Protein AF-A0A2N4YNR4-F1 (afdb_monomer)

Structure (mmCIF, N/CA/C/O backbone):
data_AF-A0A2N4YNR4-F1
#
_entry.id   AF-A0A2N4YNR4-F1
#
loop_
_atom_site.group_PDB
_atom_site.id
_atom_site.type_symbol
_atom_site.label_atom_id
_atom_site.label_alt_id
_atom_site.label_comp_id
_atom_site.label_asym_id
_atom_site.label_entity_id
_atom_site.label_seq_id
_atom_site.pdbx_PDB_ins_code
_atom_site.Cartn_x
_atom_site.Cartn_y
_atom_site.Cartn_z
_atom_site.occupancy
_atom_site.B_iso_or_equiv
_atom_site.auth_seq_id
_atom_site.auth_comp_id
_atom_site.auth_asym_id
_atom_site.auth_atom_id
_atom_site.pdbx_PDB_model_num
ATOM 1 N N . GLY A 1 1 ? 5.312 2.353 6.420 1.00 86.69 1 GLY A N 1
ATOM 2 C CA . GLY A 1 1 ? 6.059 1.294 5.708 1.00 86.69 1 GLY A CA 1
ATOM 3 C C . GLY A 1 1 ? 7.480 1.732 5.420 1.00 86.69 1 GLY A C 1
ATOM 4 O O . GLY A 1 1 ? 7.710 2.922 5.225 1.00 86.69 1 GLY A O 1
ATOM 5 N N . MET A 1 2 ? 8.417 0.783 5.376 1.00 91.88 2 MET A N 1
ATOM 6 C CA . MET A 1 2 ? 9.866 1.011 5.235 1.00 91.88 2 MET A CA 1
ATOM 7 C C . MET A 1 2 ? 10.245 1.844 3.998 1.00 91.88 2 MET A C 1
ATOM 9 O O . MET A 1 2 ? 11.116 2.700 4.090 1.00 91.88 2 MET A O 1
ATOM 13 N N . HIS A 1 3 ? 9.547 1.643 2.876 1.00 92.69 3 HIS A N 1
ATOM 14 C CA . HIS A 1 3 ? 9.699 2.428 1.639 1.00 92.69 3 HIS A CA 1
ATOM 15 C C . HIS A 1 3 ? 8.448 3.256 1.296 1.00 92.69 3 HIS A C 1
ATOM 17 O O . HIS A 1 3 ? 8.275 3.684 0.158 1.00 92.69 3 HIS A O 1
ATOM 23 N N . GLY A 1 4 ? 7.551 3.459 2.265 1.00 90.50 4 GLY A N 1
ATOM 24 C CA . GLY A 1 4 ? 6.362 4.289 2.074 1.00 90.50 4 GLY A CA 1
ATOM 25 C C . GLY A 1 4 ? 6.702 5.778 2.022 1.00 90.50 4 GLY A C 1
ATOM 26 O O . GLY A 1 4 ? 7.797 6.190 2.411 1.00 90.50 4 GLY A O 1
ATOM 27 N N . ALA A 1 5 ? 5.740 6.593 1.591 1.00 93.06 5 ALA A N 1
ATOM 28 C CA . ALA A 1 5 ? 5.884 8.042 1.617 1.00 93.06 5 ALA A CA 1
ATOM 29 C C . ALA A 1 5 ? 6.208 8.529 3.040 1.00 93.06 5 ALA A C 1
ATOM 31 O O . ALA A 1 5 ? 5.554 8.155 4.021 1.00 93.06 5 ALA A O 1
ATOM 32 N N . ARG A 1 6 ? 7.236 9.377 3.153 1.00 94.12 6 ARG A N 1
ATOM 33 C CA . ARG A 1 6 ? 7.724 9.880 4.444 1.00 94.12 6 ARG A CA 1
ATOM 34 C C . ARG A 1 6 ? 6.641 10.646 5.203 1.00 94.12 6 ARG A C 1
ATOM 36 O O . ARG A 1 6 ? 6.480 10.418 6.398 1.00 94.12 6 ARG A O 1
ATOM 43 N N . SER A 1 7 ? 5.884 11.494 4.508 1.00 96.12 7 SER A N 1
ATOM 44 C CA . SER A 1 7 ? 4.739 12.217 5.072 1.00 96.12 7 SER A CA 1
ATOM 45 C C . SER A 1 7 ? 3.703 11.266 5.668 1.00 96.12 7 SER A C 1
ATOM 47 O O . SER A 1 7 ? 3.298 11.458 6.808 1.00 96.12 7 SER A O 1
ATOM 49 N N . THR A 1 8 ? 3.336 10.189 4.968 1.00 95.38 8 THR A N 1
ATOM 50 C CA . THR A 1 8 ? 2.384 9.188 5.479 1.00 95.38 8 THR A CA 1
ATOM 51 C C . THR A 1 8 ? 2.879 8.506 6.753 1.00 95.38 8 THR A C 1
ATOM 53 O O . THR A 1 8 ? 2.082 8.261 7.653 1.00 95.38 8 THR A O 1
ATOM 56 N N . ASN A 1 9 ? 4.181 8.228 6.873 1.00 95.12 9 ASN A N 1
ATOM 57 C CA . ASN A 1 9 ? 4.732 7.663 8.108 1.00 95.12 9 ASN A CA 1
ATOM 58 C C . ASN A 1 9 ? 4.598 8.632 9.301 1.00 95.12 9 ASN A C 1
ATOM 60 O O . ASN A 1 9 ? 4.323 8.165 10.401 1.00 95.12 9 ASN A O 1
ATOM 64 N N . PHE A 1 10 ? 4.746 9.947 9.099 1.00 95.94 10 PHE A N 1
ATOM 65 C CA . PHE A 1 10 ? 4.478 10.943 10.148 1.00 95.94 10 PHE A CA 1
ATOM 66 C C . PHE A 1 10 ? 2.987 11.074 10.449 1.00 95.94 10 PHE A C 1
ATOM 68 O O . PHE A 1 10 ? 2.599 11.030 11.608 1.00 95.94 10 PHE A O 1
ATOM 75 N N . ILE A 1 11 ? 2.144 11.136 9.417 1.00 97.00 11 ILE A N 1
ATOM 76 C CA . ILE A 1 11 ? 0.686 11.199 9.574 1.00 97.00 11 ILE A CA 1
ATOM 77 C C . ILE A 1 11 ? 0.181 10.024 10.420 1.00 97.00 11 ILE A C 1
ATOM 79 O O . ILE A 1 11 ? -0.616 10.219 11.328 1.00 97.00 11 ILE A O 1
ATOM 83 N N . LEU A 1 12 ? 0.666 8.805 10.168 1.00 96.62 12 LEU A N 1
ATOM 84 C CA . LEU A 1 12 ? 0.284 7.632 10.959 1.00 96.62 12 LEU A CA 1
ATOM 85 C C . LEU A 1 12 ? 0.668 7.760 12.441 1.00 96.62 12 LEU A C 1
ATOM 87 O O . LEU A 1 12 ? -0.080 7.294 13.293 1.00 96.62 12 LEU A O 1
ATOM 91 N N . GLN A 1 13 ? 1.802 8.391 12.757 1.00 94.75 13 GLN A N 1
ATOM 92 C CA . GLN A 1 13 ? 2.237 8.597 14.144 1.00 94.75 13 GLN A CA 1
ATOM 93 C C . GLN A 1 13 ? 1.350 9.590 14.906 1.00 94.75 13 GLN A C 1
ATOM 95 O O . GLN A 1 13 ? 1.185 9.440 16.115 1.00 94.75 13 GLN A O 1
ATOM 100 N N . GLU A 1 14 ? 0.754 10.551 14.199 1.00 96.56 14 GLU A N 1
ATOM 101 C CA . GLU A 1 14 ? -0.172 11.543 14.761 1.00 96.56 14 GLU A CA 1
ATOM 102 C C . GLU A 1 14 ? -1.622 11.040 14.854 1.00 96.56 14 GLU A C 1
ATOM 104 O O . GLU A 1 14 ? -2.470 11.696 15.457 1.00 96.56 14 GLU A O 1
ATOM 109 N N . ALA A 1 15 ? -1.939 9.888 14.254 1.00 97.38 15 ALA A N 1
ATOM 110 C CA . ALA A 1 15 ? -3.294 9.352 14.274 1.00 97.38 15 ALA A CA 1
ATOM 111 C C . ALA A 1 15 ? -3.711 8.918 15.691 1.00 97.38 15 ALA A C 1
ATOM 113 O O . ALA A 1 15 ? -2.975 8.227 16.397 1.00 97.38 15 ALA A O 1
ATOM 114 N N . ASP A 1 16 ? -4.939 9.258 16.080 1.00 97.69 16 ASP A N 1
ATOM 115 C CA . ASP A 1 16 ? -5.574 8.821 17.329 1.00 97.69 16 ASP A CA 1
ATOM 116 C C . ASP A 1 16 ? -6.401 7.532 17.157 1.00 97.69 16 ASP A C 1
ATOM 118 O O . ASP A 1 16 ? -6.722 6.849 18.134 1.00 97.69 16 ASP A O 1
ATOM 122 N N . LEU A 1 17 ? -6.717 7.169 15.911 1.00 98.06 17 LEU A N 1
ATOM 123 C CA . LEU A 1 17 ? -7.431 5.959 15.529 1.00 98.06 17 LEU A CA 1
ATOM 124 C C . LEU A 1 17 ? -6.844 5.357 14.247 1.00 98.06 17 LEU A C 1
ATOM 126 O O . LEU A 1 17 ? -6.795 5.998 13.199 1.00 98.06 17 LEU A O 1
ATOM 130 N N . LEU A 1 18 ? -6.491 4.075 14.309 1.00 98.12 18 LEU A N 1
ATOM 131 C CA . LEU A 1 18 ? -6.186 3.243 13.152 1.00 98.12 18 LEU A CA 1
ATOM 132 C C . LEU A 1 18 ? -7.367 2.331 12.834 1.00 98.12 18 LEU A C 1
ATOM 134 O O . LEU A 1 18 ? -7.815 1.558 13.684 1.00 98.12 18 LEU A O 1
ATOM 138 N N . ILE A 1 19 ? -7.822 2.383 11.584 1.00 98.25 19 ILE A N 1
ATOM 139 C CA . ILE A 1 19 ? -8.810 1.458 11.027 1.00 98.25 19 ILE A CA 1
ATOM 140 C C . ILE A 1 19 ? -8.065 0.511 10.086 1.00 98.25 19 ILE A C 1
ATOM 142 O O . ILE A 1 19 ? -7.687 0.890 8.979 1.00 98.25 19 ILE A O 1
ATOM 146 N N . VAL A 1 20 ? -7.809 -0.708 10.552 1.00 98.38 20 VAL A N 1
ATOM 147 C CA . VAL A 1 20 ? -7.003 -1.713 9.853 1.00 98.38 20 VAL A CA 1
ATOM 148 C C . VAL A 1 20 ? -7.925 -2.769 9.263 1.00 98.38 20 VAL A C 1
ATOM 150 O O . VAL A 1 20 ? -8.584 -3.504 9.995 1.00 98.38 20 VAL A O 1
ATOM 153 N N . LEU A 1 21 ? -7.981 -2.825 7.933 1.00 98.56 21 LEU A N 1
ATOM 154 C CA . LEU A 1 21 ? -8.909 -3.660 7.172 1.00 98.56 21 LEU A CA 1
ATOM 155 C C . LEU A 1 21 ? -8.121 -4.650 6.307 1.00 98.56 21 LEU A C 1
ATOM 157 O O . LEU A 1 21 ? -7.455 -4.230 5.362 1.00 98.56 21 LEU A O 1
ATOM 161 N N . GLY A 1 22 ? -8.176 -5.946 6.628 1.00 97.69 22 GLY A N 1
ATOM 162 C CA . GLY A 1 22 ? -7.559 -7.012 5.822 1.00 97.69 22 GLY A CA 1
ATOM 163 C C . GLY A 1 22 ? -6.038 -6.899 5.675 1.00 97.69 22 GLY A C 1
ATOM 164 O O . GLY A 1 22 ? -5.469 -7.372 4.691 1.00 97.69 22 GLY A O 1
ATOM 165 N N . ALA A 1 23 ? -5.381 -6.230 6.622 1.00 97.62 23 ALA A N 1
ATOM 166 C CA . ALA A 1 23 ? -3.939 -6.072 6.647 1.00 97.62 23 ALA A CA 1
ATOM 167 C C . ALA A 1 23 ? -3.351 -6.792 7.859 1.00 97.62 23 ALA A C 1
ATOM 169 O O . ALA A 1 23 ? -3.842 -6.676 8.982 1.00 97.62 23 ALA A O 1
ATOM 170 N N . ARG A 1 24 ? -2.225 -7.461 7.619 1.00 94.12 24 ARG A N 1
ATOM 171 C CA . ARG A 1 24 ? -1.354 -7.998 8.661 1.00 94.12 24 ARG A CA 1
ATOM 172 C C . ARG A 1 24 ? -0.259 -6.982 8.964 1.00 94.12 24 ARG A C 1
ATOM 174 O O . ARG A 1 24 ? 0.334 -6.423 8.041 1.00 94.12 24 ARG A O 1
ATOM 181 N N . PHE A 1 25 ? -0.002 -6.728 10.244 1.00 96.12 25 PHE A N 1
ATOM 182 C CA . PHE A 1 25 ? 0.991 -5.765 10.737 1.00 96.12 25 PHE A CA 1
ATOM 183 C C . PHE A 1 25 ? 2.438 -6.262 10.530 1.00 96.12 25 PHE A C 1
ATOM 185 O O . PHE A 1 25 ? 3.199 -6.429 11.477 1.00 96.12 25 PHE A O 1
ATOM 192 N N . ASP A 1 26 ? 2.793 -6.542 9.279 1.00 95.62 26 ASP A N 1
ATOM 193 C CA . ASP A 1 26 ? 4.112 -6.994 8.841 1.00 95.62 26 ASP A CA 1
ATOM 194 C C . ASP A 1 26 ? 5.205 -5.986 9.240 1.00 95.62 26 ASP A C 1
ATOM 196 O O . ASP A 1 26 ? 4.987 -4.768 9.222 1.00 95.62 26 ASP A O 1
ATOM 200 N N . ASP A 1 27 ? 6.389 -6.480 9.591 1.00 92.12 27 ASP A N 1
ATOM 201 C CA . ASP A 1 27 ? 7.508 -5.670 10.079 1.00 92.12 27 ASP A CA 1
ATOM 202 C C . ASP A 1 27 ? 7.972 -4.630 9.048 1.00 92.12 27 ASP A C 1
ATOM 204 O O . ASP A 1 27 ? 8.356 -3.515 9.414 1.00 92.12 27 ASP A O 1
ATOM 208 N N . ARG A 1 28 ? 7.839 -4.914 7.747 1.00 92.31 28 ARG A N 1
ATOM 209 C CA . ARG A 1 28 ? 8.119 -3.934 6.683 1.00 92.31 28 ARG A CA 1
ATOM 210 C C . ARG A 1 28 ? 7.081 -2.817 6.627 1.00 92.31 28 ARG A C 1
ATOM 212 O O . ARG A 1 28 ? 7.388 -1.717 6.153 1.00 92.31 28 ARG A O 1
ATOM 219 N N . ALA A 1 29 ? 5.861 -3.063 7.094 1.00 92.44 29 ALA A N 1
ATOM 220 C CA . ALA A 1 29 ? 4.815 -2.051 7.164 1.00 92.44 29 ALA A CA 1
ATOM 221 C C . ALA A 1 29 ? 4.980 -1.160 8.403 1.00 92.44 29 ALA A C 1
ATOM 223 O O . ALA A 1 29 ? 4.933 0.069 8.265 1.00 92.44 29 ALA A O 1
ATOM 224 N N . ILE A 1 30 ? 5.211 -1.764 9.574 1.00 93.75 30 ILE A N 1
ATOM 225 C CA . ILE A 1 30 ? 5.140 -1.066 10.869 1.00 93.75 30 ILE A CA 1
ATOM 226 C C . ILE A 1 30 ? 6.497 -0.686 11.474 1.00 93.75 30 ILE A C 1
ATOM 228 O O . ILE A 1 30 ? 6.556 0.189 12.337 1.00 93.75 30 ILE A O 1
ATOM 232 N N . GLY A 1 31 ? 7.593 -1.311 11.038 1.00 93.56 31 GLY A N 1
ATOM 233 C CA . GLY A 1 31 ? 8.895 -1.163 11.682 1.00 93.56 31 GLY A CA 1
ATOM 234 C C . GLY A 1 31 ? 8.896 -1.750 13.097 1.00 93.56 31 GLY A C 1
ATOM 235 O O . GLY A 1 31 ? 8.549 -2.910 13.299 1.00 93.56 31 GLY A O 1
ATOM 236 N N . LYS A 1 32 ? 9.306 -0.956 14.092 1.00 93.00 32 LYS A N 1
ATOM 237 C CA . LYS A 1 32 ? 9.308 -1.383 15.499 1.00 93.00 32 LYS A CA 1
ATOM 238 C C . LYS A 1 32 ? 7.897 -1.321 16.075 1.00 93.00 32 LYS A C 1
ATOM 24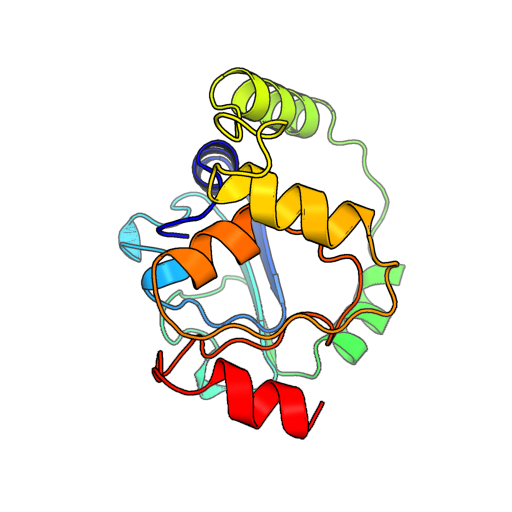0 O O . LYS A 1 32 ? 7.343 -0.233 16.230 1.00 93.00 32 LYS A O 1
ATOM 245 N N . THR A 1 33 ? 7.356 -2.475 16.445 1.00 91.38 33 THR A N 1
ATOM 246 C CA . THR A 1 33 ? 5.982 -2.634 16.933 1.00 91.38 33 THR A CA 1
ATOM 247 C C . THR A 1 33 ? 5.632 -1.684 18.075 1.00 91.38 33 THR A C 1
ATOM 249 O O . THR A 1 33 ? 4.586 -1.036 18.036 1.00 91.38 33 THR A O 1
ATOM 252 N N . GLU A 1 34 ? 6.502 -1.531 19.070 1.00 90.75 34 GLU A N 1
ATOM 253 C CA . GLU A 1 34 ? 6.247 -0.693 20.250 1.00 90.75 34 GLU A CA 1
ATOM 254 C C . GLU A 1 34 ? 6.164 0.799 19.899 1.00 90.75 34 GLU A C 1
ATOM 256 O O . GLU A 1 34 ? 5.491 1.558 20.589 1.00 90.75 34 GLU A O 1
ATOM 261 N N . GLN A 1 35 ? 6.818 1.211 18.809 1.00 93.19 35 GLN A N 1
ATOM 262 C CA . GLN A 1 35 ? 6.872 2.598 18.338 1.00 93.19 35 GLN A CA 1
ATOM 263 C C . GLN A 1 35 ? 5.847 2.892 17.239 1.00 93.19 35 GLN A C 1
ATOM 265 O O . GLN A 1 35 ? 5.718 4.036 16.809 1.00 93.19 35 GLN A O 1
ATOM 270 N N . PHE A 1 36 ? 5.134 1.878 16.747 1.00 94.00 36 PHE A N 1
ATOM 271 C CA . PHE A 1 36 ? 4.140 2.067 15.704 1.00 94.00 36 PHE A CA 1
ATOM 272 C C . PHE A 1 36 ? 2.845 2.629 16.298 1.00 94.00 36 PHE A C 1
ATOM 274 O O . PHE A 1 36 ? 2.142 1.916 17.024 1.00 94.00 36 PHE A O 1
ATOM 281 N N . CYS A 1 37 ? 2.551 3.891 15.968 1.00 94.50 37 CYS A N 1
ATOM 282 C CA . CYS A 1 37 ? 1.333 4.624 16.331 1.00 94.50 37 CYS A CA 1
ATOM 283 C C . CYS A 1 37 ? 0.999 4.487 17.832 1.00 94.50 37 CYS A C 1
ATOM 285 O O . CYS A 1 37 ? -0.003 3.863 18.191 1.00 94.50 37 CYS A O 1
ATOM 287 N N . PRO A 1 38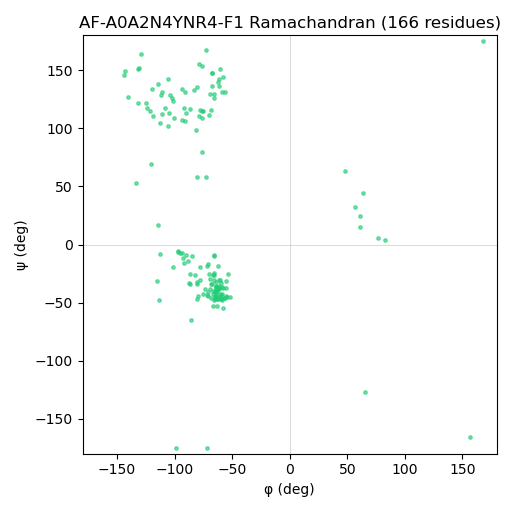 ? 1.863 4.990 18.734 1.00 92.25 38 PRO A N 1
ATOM 288 C CA . PRO A 1 38 ? 1.795 4.693 20.166 1.00 92.25 38 PRO A CA 1
ATOM 289 C C . PRO A 1 38 ? 0.534 5.246 20.842 1.00 92.25 38 PRO A C 1
ATOM 291 O O . PRO A 1 38 ? 0.086 4.680 21.835 1.00 92.25 38 PRO A O 1
ATOM 294 N N . ASN A 1 39 ? -0.045 6.316 20.292 1.00 94.44 39 ASN A N 1
ATOM 295 C CA . ASN A 1 39 ? -1.220 6.990 20.846 1.00 94.44 39 ASN A CA 1
ATOM 296 C C . ASN A 1 39 ? -2.538 6.548 20.192 1.00 94.44 39 ASN A C 1
ATOM 298 O O . ASN A 1 39 ? -3.609 6.965 20.634 1.00 94.44 39 ASN A O 1
ATOM 302 N N . ALA A 1 40 ? -2.478 5.711 19.152 1.00 97.62 40 ALA A N 1
ATOM 303 C CA . ALA A 1 40 ? -3.655 5.354 18.381 1.00 97.62 40 ALA A CA 1
ATOM 304 C C . ALA A 1 40 ? -4.457 4.226 19.042 1.00 97.62 40 ALA A C 1
ATOM 306 O O . ALA A 1 40 ? -3.926 3.159 19.376 1.00 97.62 40 ALA A O 1
ATOM 307 N N . LYS A 1 41 ? -5.776 4.404 19.124 1.00 98.50 41 LYS A N 1
ATOM 308 C CA . LYS A 1 41 ? -6.707 3.279 19.253 1.00 98.50 41 LYS A CA 1
ATOM 309 C C . LYS A 1 41 ? -6.686 2.476 17.959 1.00 98.50 41 LYS A C 1
ATOM 311 O O . LYS A 1 41 ? -6.496 3.026 16.883 1.00 98.50 41 LYS A O 1
ATOM 316 N N . ILE A 1 42 ? -6.892 1.168 18.046 1.00 98.44 42 ILE A N 1
ATOM 317 C CA . ILE A 1 42 ? -6.794 0.275 16.885 1.00 98.44 42 ILE A CA 1
ATOM 318 C C . ILE A 1 42 ? -8.097 -0.500 16.737 1.00 98.44 42 ILE A C 1
ATOM 320 O O . ILE A 1 42 ? -8.488 -1.229 17.651 1.00 98.44 42 ILE A O 1
ATOM 324 N N . ILE A 1 43 ? -8.734 -0.368 15.579 1.00 98.62 43 ILE A N 1
ATOM 325 C CA . ILE A 1 43 ? -9.782 -1.265 15.094 1.00 98.62 43 ILE A CA 1
ATOM 326 C C . ILE A 1 43 ? -9.128 -2.181 14.061 1.00 98.62 43 ILE A C 1
ATOM 328 O O . ILE A 1 43 ? -8.545 -1.688 13.097 1.00 98.62 43 ILE A O 1
ATOM 332 N N . HIS A 1 44 ? -9.206 -3.496 14.255 1.00 98.75 44 HIS A N 1
ATOM 333 C CA . HIS A 1 44 ? -8.627 -4.481 13.338 1.00 98.75 44 HIS A CA 1
ATOM 334 C C . HIS A 1 44 ? -9.700 -5.459 12.868 1.00 98.75 44 HIS A C 1
ATOM 336 O O . HIS A 1 44 ? -10.299 -6.169 13.678 1.00 98.75 44 HIS A O 1
ATOM 342 N N . VAL A 1 45 ? -9.946 -5.458 11.560 1.00 98.75 45 VAL A N 1
ATOM 343 C CA . VAL A 1 45 ? -10.853 -6.374 10.869 1.00 98.75 45 VAL A CA 1
ATOM 344 C C . VAL A 1 45 ? -10.023 -7.345 10.044 1.00 98.75 45 VAL A C 1
ATOM 346 O O . VAL A 1 45 ? -9.317 -6.922 9.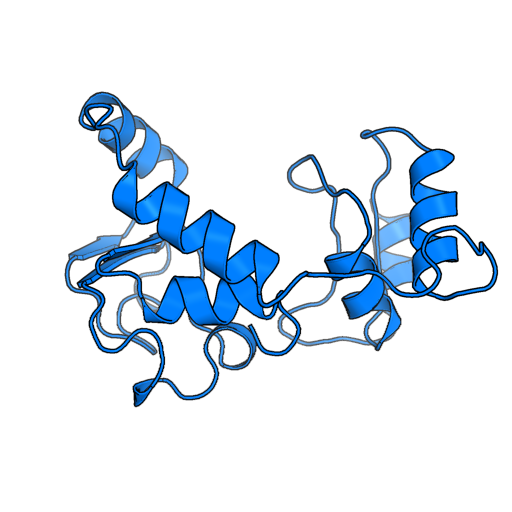124 1.00 98.75 45 VAL A O 1
ATOM 349 N N . ASP A 1 46 ? -10.117 -8.629 10.367 1.00 98.69 46 ASP A N 1
ATOM 350 C CA . ASP A 1 46 ? -9.428 -9.694 9.642 1.00 98.69 46 ASP A CA 1
ATOM 351 C C . ASP A 1 46 ? -10.300 -10.952 9.589 1.00 98.69 46 ASP A C 1
ATOM 353 O O . ASP A 1 46 ? -11.052 -11.244 10.522 1.00 98.69 46 ASP A O 1
ATOM 357 N N . ILE A 1 47 ? -10.214 -11.702 8.496 1.00 98.50 47 ILE A N 1
ATOM 358 C CA . ILE A 1 47 ? -10.957 -12.956 8.348 1.00 98.50 47 ILE A CA 1
ATOM 359 C C . ILE A 1 47 ? -10.278 -14.085 9.135 1.00 98.50 47 ILE A C 1
ATOM 361 O O . ILE A 1 47 ? -10.950 -14.987 9.651 1.00 98.50 47 ILE A O 1
ATOM 365 N N . ASP A 1 48 ? -8.951 -14.013 9.270 1.00 98.31 48 ASP A N 1
ATOM 366 C CA . ASP A 1 48 ? -8.157 -14.97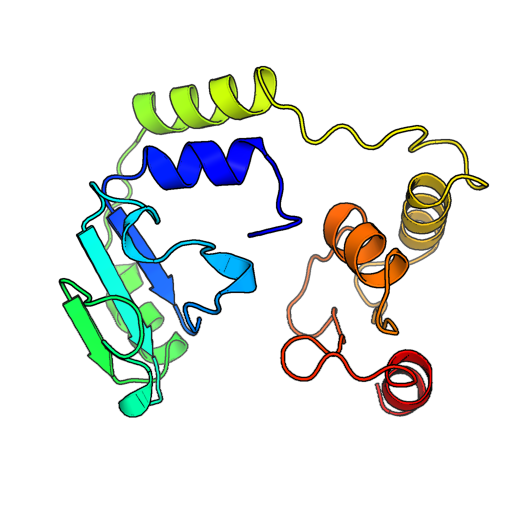4 10.015 1.00 98.31 48 ASP A CA 1
ATOM 367 C C . ASP A 1 48 ? -8.023 -14.538 11.478 1.00 98.31 48 ASP A C 1
ATOM 369 O O . ASP A 1 48 ? -7.349 -13.568 11.831 1.00 98.31 48 ASP A O 1
ATOM 373 N N . ARG A 1 49 ? -8.628 -15.329 12.370 1.00 97.19 49 ARG A N 1
ATOM 374 C CA . ARG A 1 49 ? -8.528 -15.132 13.820 1.00 97.19 49 ARG A CA 1
ATOM 375 C C . ARG A 1 49 ? -7.084 -15.092 14.315 1.00 97.19 49 ARG A C 1
ATOM 377 O O . ARG A 1 49 ? -6.821 -14.446 15.325 1.00 97.19 49 ARG A O 1
ATOM 384 N N . SER A 1 50 ? -6.176 -15.814 13.663 1.00 97.75 50 SER A N 1
ATOM 385 C CA . SER A 1 50 ? -4.787 -15.923 14.100 1.00 97.75 50 SER A CA 1
ATOM 386 C C . SER A 1 50 ? -3.979 -14.642 13.881 1.00 97.75 50 SER A C 1
ATOM 388 O O . SER A 1 50 ? -2.953 -14.471 14.537 1.00 97.75 50 SER A O 1
ATOM 390 N N . GLU A 1 51 ? -4.444 -13.726 13.024 1.00 98.12 51 GLU A N 1
ATOM 391 C CA . GLU A 1 51 ? -3.801 -12.426 12.795 1.00 98.12 51 GLU A CA 1
ATOM 392 C C . GLU A 1 51 ? -4.261 -11.355 13.800 1.00 98.12 51 GLU A C 1
ATOM 394 O O . GLU A 1 51 ? -3.505 -10.429 14.118 1.00 98.12 51 GLU A O 1
ATOM 399 N N . LEU A 1 52 ? -5.461 -11.496 14.373 1.00 97.69 52 LEU A N 1
ATOM 400 C CA . LEU A 1 52 ? -5.998 -10.562 15.364 1.00 97.69 52 LEU A CA 1
ATOM 401 C C . LEU A 1 52 ? -5.206 -10.644 16.678 1.00 97.69 52 LEU A C 1
ATOM 403 O O . LEU A 1 52 ? -5.208 -11.663 17.368 1.00 97.69 52 LEU A O 1
ATOM 407 N N . GLY A 1 53 ? -4.531 -9.553 17.049 1.00 96.56 53 GLY A N 1
ATOM 408 C CA . GLY A 1 53 ? -3.710 -9.503 18.266 1.00 96.56 53 GLY A CA 1
ATOM 409 C C . GLY A 1 53 ? -2.352 -10.203 18.149 1.00 96.56 53 GLY A C 1
ATOM 410 O O . GLY A 1 53 ? -1.630 -10.277 19.142 1.00 96.56 53 GLY A O 1
ATOM 411 N N . LYS A 1 54 ? -1.977 -10.688 16.955 1.00 97.00 54 LYS A N 1
ATOM 412 C CA . LYS A 1 54 ? -0.711 -11.400 16.717 1.00 97.00 54 LYS A CA 1
ATOM 413 C C . LYS A 1 54 ? 0.520 -10.523 16.930 1.00 97.00 54 LYS A C 1
ATOM 415 O O . LYS A 1 54 ? 1.475 -10.948 17.569 1.00 97.00 54 LYS A O 1
ATOM 420 N N . ILE A 1 55 ? 0.496 -9.314 16.365 1.00 96.81 55 ILE A N 1
ATOM 421 C CA . ILE A 1 55 ? 1.620 -8.3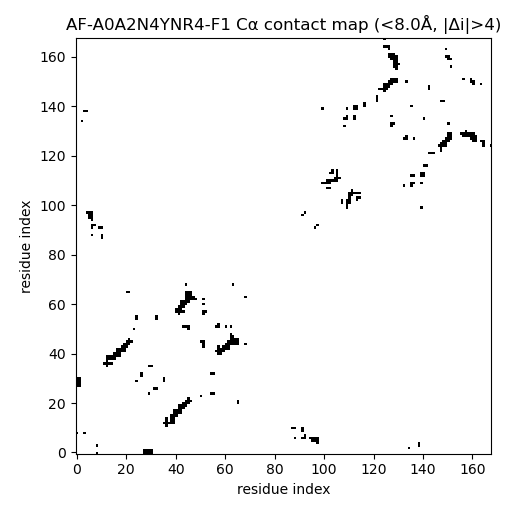62 16.407 1.00 96.81 55 ILE A CA 1
ATOM 422 C C . ILE A 1 55 ? 1.261 -7.122 17.230 1.00 96.81 55 ILE A C 1
ATOM 424 O O . ILE A 1 55 ? 2.018 -6.718 18.107 1.00 96.81 55 ILE A O 1
ATOM 428 N N . LYS A 1 56 ? 0.090 -6.527 16.985 1.00 94.88 56 LYS A N 1
ATOM 429 C CA . LYS A 1 56 ? -0.450 -5.393 17.746 1.00 94.88 56 LYS A CA 1
ATOM 430 C C . LYS A 1 56 ? -1.779 -5.789 18.361 1.00 94.88 56 LYS A C 1
ATOM 432 O O . LYS A 1 56 ? -2.625 -6.344 17.669 1.00 94.88 56 LYS A O 1
ATOM 437 N N . GLN A 1 57 ? -1.958 -5.478 19.642 1.00 96.56 57 GLN A N 1
ATOM 438 C CA . GLN A 1 57 ? -3.224 -5.693 20.338 1.00 96.56 57 GLN A CA 1
ATOM 439 C C . GLN A 1 57 ? -4.241 -4.624 19.908 1.00 96.56 57 GLN A C 1
ATOM 441 O O . GLN A 1 57 ? -4.008 -3.437 20.166 1.00 96.56 57 GLN A O 1
ATOM 446 N N . PRO A 1 58 ? -5.342 -5.000 19.231 1.00 97.69 58 PRO A N 1
ATOM 447 C CA . PRO A 1 58 ? -6.381 -4.053 18.868 1.00 97.69 58 PRO A CA 1
ATOM 448 C C . PRO A 1 58 ? -7.253 -3.694 20.077 1.00 97.69 58 PRO A C 1
ATOM 450 O O . PRO A 1 58 ? -7.426 -4.480 21.003 1.00 97.69 58 PRO A O 1
ATOM 453 N N . HIS A 1 59 ? -7.845 -2.504 20.039 1.00 98.62 59 HIS A N 1
ATOM 454 C CA . HIS A 1 59 ? -8.859 -2.084 21.007 1.00 98.62 59 HIS A CA 1
ATOM 455 C C . HIS A 1 59 ? -10.231 -2.666 20.646 1.00 98.62 59 HIS A C 1
ATOM 457 O O . HIS A 1 59 ? -11.029 -2.975 21.527 1.00 98.62 59 HIS A O 1
ATOM 463 N N . VAL A 1 60 ? -10.491 -2.828 19.346 1.00 98.44 60 VAL A N 1
ATOM 464 C CA . VAL A 1 60 ? -11.659 -3.526 18.802 1.00 98.44 60 VAL A CA 1
ATOM 465 C C . VAL A 1 60 ? -11.171 -4.493 17.730 1.00 98.44 60 VAL A C 1
ATOM 467 O O . VAL A 1 60 ? -10.542 -4.077 16.760 1.00 98.44 60 VAL A O 1
ATOM 470 N N . ALA A 1 61 ? -11.462 -5.779 17.906 1.00 98.38 61 ALA A N 1
ATOM 471 C CA . ALA A 1 61 ? -11.154 -6.824 16.936 1.00 98.38 61 ALA A CA 1
ATOM 472 C C . ALA A 1 61 ? -12.456 -7.362 16.341 1.00 98.38 61 ALA A C 1
ATOM 474 O O . ALA A 1 61 ? -13.362 -7.734 17.089 1.00 98.38 61 ALA A O 1
ATOM 475 N N . ILE A 1 62 ? -12.544 -7.420 15.016 1.00 98.50 62 ILE A N 1
ATOM 476 C CA . ILE A 1 62 ? -13.688 -7.990 14.301 1.00 98.50 62 ILE A CA 1
ATOM 477 C C . ILE A 1 62 ? -13.159 -9.123 13.432 1.00 98.50 62 ILE A C 1
ATOM 479 O O . ILE A 1 62 ? -12.390 -8.889 12.503 1.00 98.50 62 ILE A O 1
ATOM 483 N N . GLN A 1 63 ? -13.575 -10.349 13.743 1.00 98.50 63 GLN A N 1
ATOM 484 C CA . GLN A 1 63 ? -13.295 -11.489 12.883 1.00 98.50 63 GLN A CA 1
ATOM 485 C C . GLN A 1 63 ? -14.392 -11.601 11.821 1.00 98.50 63 GLN A C 1
ATOM 487 O O . GLN A 1 63 ? -15.545 -11.853 12.170 1.00 98.50 63 GLN A O 1
ATOM 492 N N . GLY A 1 64 ? -14.047 -11.444 10.545 1.00 98.06 64 GLY A N 1
ATOM 493 C CA . GLY A 1 64 ? -15.010 -11.574 9.450 1.00 98.06 64 GLY A CA 1
ATOM 494 C C . GLY A 1 64 ? -14.488 -11.085 8.105 1.00 98.06 64 GLY A C 1
ATOM 495 O O . GLY A 1 64 ? -13.389 -10.538 8.007 1.00 98.06 64 GLY A O 1
ATOM 496 N N . ASP A 1 65 ? -15.295 -11.280 7.062 1.00 98.50 65 ASP A N 1
ATOM 497 C CA . ASP A 1 65 ? -15.021 -10.706 5.746 1.00 98.50 65 ASP A CA 1
ATOM 498 C C . ASP A 1 65 ? -15.122 -9.172 5.817 1.00 98.50 65 ASP A C 1
ATOM 500 O O . ASP A 1 65 ? -16.128 -8.606 6.255 1.00 98.50 65 ASP A O 1
ATOM 504 N N . VAL A 1 66 ? -14.065 -8.484 5.378 1.00 98.38 66 VAL A N 1
ATOM 505 C CA . VAL A 1 66 ? -13.982 -7.017 5.389 1.00 98.38 66 VAL A CA 1
ATOM 506 C C . VAL A 1 66 ? -15.121 -6.379 4.590 1.00 98.38 66 VAL A C 1
ATOM 508 O O . VAL A 1 66 ? -15.640 -5.346 5.010 1.00 98.38 66 VAL A O 1
ATOM 511 N N . ALA A 1 67 ? -15.539 -6.970 3.469 1.00 98.19 67 ALA A N 1
ATOM 512 C CA . ALA A 1 67 ? -16.627 -6.442 2.653 1.00 98.19 67 ALA A CA 1
ATOM 513 C C . ALA A 1 67 ? -17.971 -6.506 3.396 1.00 98.19 67 ALA A C 1
ATOM 515 O O . ALA A 1 67 ? -18.721 -5.529 3.383 1.00 98.19 67 ALA A O 1
ATOM 516 N N . GLU A 1 68 ? -18.252 -7.608 4.096 1.00 98.50 68 GLU A N 1
ATOM 517 C CA . GLU A 1 68 ? -19.473 -7.760 4.901 1.00 98.50 68 GLU A CA 1
ATOM 518 C C . GLU A 1 68 ? -19.490 -6.803 6.096 1.00 98.50 68 GLU A C 1
ATOM 520 O O . GLU A 1 68 ? -20.524 -6.202 6.407 1.00 98.50 68 GLU A O 1
ATOM 525 N N . VAL A 1 69 ? -18.337 -6.622 6.745 1.00 98.38 69 VAL A N 1
ATOM 526 C CA . VAL A 1 69 ? -18.181 -5.674 7.853 1.00 98.38 69 VAL A CA 1
ATOM 527 C C . VAL A 1 69 ? -18.383 -4.242 7.363 1.00 98.38 69 VAL A C 1
ATOM 529 O O . VAL A 1 69 ? -19.139 -3.491 7.977 1.00 98.38 69 VAL A O 1
ATOM 532 N N . LEU A 1 70 ? -17.770 -3.855 6.240 1.00 98.38 70 LEU A N 1
ATOM 533 C CA . LEU A 1 70 ? -17.936 -2.519 5.663 1.00 98.38 70 LEU A CA 1
ATOM 534 C C . LEU A 1 70 ? -19.378 -2.253 5.224 1.00 98.38 70 LEU A C 1
ATOM 536 O O . LEU A 1 70 ? -19.880 -1.157 5.472 1.00 98.38 70 LEU A O 1
ATOM 540 N N . ALA A 1 71 ? -20.065 -3.239 4.641 1.00 98.44 71 ALA A N 1
ATOM 541 C CA . ALA A 1 71 ? -21.467 -3.107 4.244 1.00 98.44 71 ALA A CA 1
ATOM 542 C C . ALA A 1 71 ? -22.388 -2.779 5.434 1.00 98.44 71 ALA A C 1
ATOM 544 O O . ALA A 1 71 ? -23.362 -2.045 5.275 1.00 98.44 71 ALA A O 1
ATOM 545 N N . GLN A 1 72 ? -22.064 -3.281 6.628 1.00 98.06 72 GLN A N 1
ATOM 546 C CA . GLN A 1 72 ? -22.803 -2.988 7.859 1.00 98.06 72 GLN A CA 1
ATOM 547 C C . GLN A 1 72 ? -22.319 -1.714 8.559 1.00 98.06 72 GLN A C 1
ATOM 549 O O . GLN A 1 72 ? -23.122 -1.012 9.174 1.00 98.06 72 GLN A O 1
ATOM 554 N N . LEU A 1 73 ? -21.021 -1.412 8.490 1.00 97.44 73 LEU A N 1
ATOM 555 C CA . LEU A 1 73 ? -20.409 -0.294 9.205 1.00 97.44 73 LEU A CA 1
ATOM 556 C C . LEU A 1 73 ? -20.631 1.049 8.500 1.00 97.44 73 LEU A C 1
ATOM 558 O O . LEU A 1 73 ? -20.973 2.022 9.163 1.00 97.44 73 LEU A O 1
ATOM 562 N N . ILE A 1 74 ? -20.462 1.114 7.175 1.00 97.94 74 ILE A N 1
ATOM 563 C CA . ILE A 1 74 ? -20.571 2.364 6.400 1.00 97.94 74 ILE A CA 1
ATOM 564 C C . ILE A 1 74 ? -21.912 3.085 6.637 1.00 97.94 74 ILE A C 1
ATOM 566 O O . ILE A 1 74 ? -21.871 4.288 6.891 1.00 97.94 74 ILE A O 1
ATOM 570 N N . PRO A 1 75 ? -23.082 2.408 6.644 1.00 98.00 75 PRO A N 1
ATOM 571 C CA . PRO A 1 75 ? -24.365 3.061 6.925 1.00 98.00 75 PRO A CA 1
ATOM 572 C C . PRO A 1 75 ? -24.482 3.684 8.323 1.00 98.00 75 PRO A C 1
ATOM 574 O O . PRO A 1 75 ? -25.361 4.510 8.545 1.00 98.00 75 PRO A O 1
ATOM 577 N N . GLN A 1 76 ? -23.632 3.278 9.270 1.00 97.31 76 GLN A N 1
ATOM 578 C CA . GLN A 1 76 ? -23.630 3.779 10.647 1.00 97.31 76 GLN A CA 1
ATOM 579 C C . GLN A 1 76 ? -22.657 4.949 10.848 1.00 97.31 76 GLN A C 1
ATOM 581 O O . GLN A 1 76 ? -22.619 5.539 11.926 1.00 97.31 76 GLN A O 1
ATOM 586 N N . ILE A 1 77 ? -21.841 5.274 9.840 1.00 96.00 77 ILE A N 1
ATOM 587 C CA . ILE A 1 77 ? -20.857 6.351 9.923 1.00 96.00 77 ILE A CA 1
ATOM 588 C C . ILE A 1 77 ? -21.487 7.647 9.422 1.00 96.00 77 ILE A C 1
ATOM 590 O O . ILE A 1 77 ? -21.806 7.797 8.245 1.00 96.00 77 ILE A O 1
ATOM 594 N N . GLU A 1 78 ? -21.575 8.628 10.311 1.00 96.00 78 GLU A N 1
ATOM 595 C CA . GLU A 1 78 ? -21.903 9.996 9.929 1.00 96.00 78 GLU A CA 1
ATOM 596 C C . GLU A 1 78 ? -20.663 10.723 9.397 1.00 96.00 78 GLU A C 1
ATOM 598 O O . GLU A 1 78 ? -19.567 10.655 9.967 1.00 96.00 78 GLU A O 1
ATOM 603 N N . ALA A 1 79 ? -20.833 11.452 8.294 1.00 95.12 79 ALA A N 1
ATOM 604 C CA . ALA A 1 79 ? -19.778 12.290 7.750 1.00 95.12 79 ALA A CA 1
ATOM 605 C C . ALA A 1 79 ? -19.543 13.492 8.674 1.00 95.12 79 ALA A C 1
ATOM 607 O O . ALA A 1 79 ? -20.377 14.387 8.772 1.00 95.12 79 ALA A O 1
ATOM 608 N N . GLN A 1 80 ? -18.383 13.514 9.325 1.00 94.94 80 GLN A N 1
ATOM 609 C CA . GLN A 1 80 ? -17.943 14.628 10.159 1.00 94.94 80 GLN A CA 1
ATOM 610 C C . GLN A 1 80 ? -16.765 15.339 9.479 1.00 94.94 80 GLN A C 1
ATOM 612 O O . GLN A 1 80 ? -15.820 14.656 9.048 1.00 94.94 80 GLN A O 1
ATOM 617 N N . PRO A 1 81 ? -16.791 16.681 9.359 1.00 94.62 81 PRO A N 1
ATOM 618 C CA . PRO A 1 81 ? -15.631 17.429 8.904 1.00 94.62 81 PRO A CA 1
ATOM 619 C C . PRO A 1 81 ? -14.485 17.217 9.895 1.00 94.62 81 PRO A C 1
ATOM 621 O O . PRO A 1 81 ? -14.679 17.097 11.102 1.00 94.62 81 PRO A O 1
ATOM 624 N N . ARG A 1 82 ? -13.273 17.118 9.360 1.00 96.50 82 ARG A N 1
ATOM 625 C CA . ARG A 1 82 ? -12.049 16.900 10.138 1.00 96.50 82 ARG A CA 1
ATOM 626 C C . ARG A 1 82 ? -10.994 17.880 9.650 1.00 96.50 82 ARG A C 1
ATOM 628 O O . ARG A 1 82 ? -9.933 17.466 9.197 1.00 96.50 82 ARG A O 1
ATOM 635 N N . ASP A 1 83 ? -11.346 19.160 9.631 1.00 97.94 83 ASP A N 1
ATOM 636 C CA . ASP A 1 83 ? -10.557 20.192 8.954 1.00 97.94 83 ASP A CA 1
ATOM 637 C C . ASP A 1 83 ? -9.177 20.360 9.594 1.00 97.94 83 ASP A C 1
ATOM 639 O O . ASP A 1 83 ? -8.188 20.404 8.873 1.00 97.94 83 ASP A O 1
ATOM 643 N N . GLU A 1 84 ? -9.087 20.316 10.927 1.00 97.88 84 GLU A N 1
ATOM 644 C CA . GLU A 1 84 ? -7.806 20.333 11.651 1.00 97.88 84 GLU A CA 1
ATOM 645 C C . GLU A 1 84 ? -6.910 19.148 11.261 1.00 97.88 84 GLU A C 1
ATOM 647 O O . GLU A 1 84 ? -5.739 19.326 10.930 1.00 97.88 84 GLU A O 1
ATOM 652 N N . TRP A 1 85 ? -7.473 17.936 11.211 1.00 97.81 85 TRP A N 1
ATOM 653 C CA . TRP A 1 85 ? -6.744 16.743 10.773 1.00 97.81 85 TRP A CA 1
ATOM 654 C C . TRP A 1 85 ? -6.316 16.834 9.304 1.00 97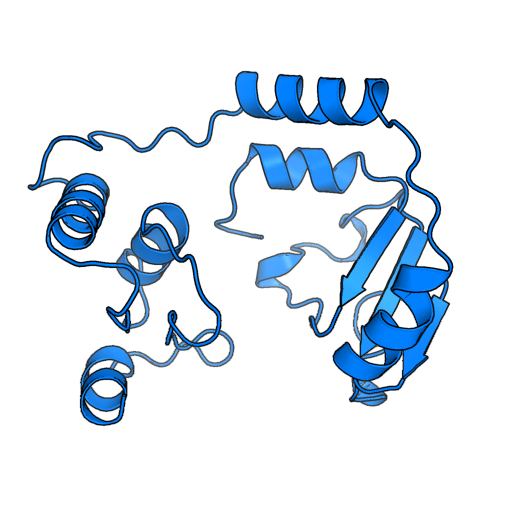.81 85 TRP A C 1
ATOM 656 O O . TRP A 1 85 ? -5.181 16.517 8.957 1.00 97.81 85 TRP A O 1
ATOM 666 N N . ARG A 1 86 ? -7.211 17.289 8.420 1.00 97.75 86 ARG A N 1
ATOM 667 C CA . ARG A 1 86 ? -6.915 17.477 6.991 1.00 97.75 86 ARG A CA 1
ATOM 668 C C . ARG A 1 86 ? -5.821 18.521 6.785 1.00 97.75 86 ARG A C 1
ATOM 670 O O . ARG A 1 86 ? -4.976 18.331 5.913 1.00 97.75 86 ARG A O 1
ATOM 677 N N . GLN A 1 87 ? -5.820 19.582 7.587 1.00 98.25 87 GLN A N 1
ATOM 678 C CA . GLN A 1 87 ? -4.789 20.611 7.565 1.00 98.25 87 GLN A CA 1
ATOM 679 C C . GLN A 1 87 ? -3.440 20.044 8.016 1.00 98.25 87 GLN A C 1
ATOM 681 O O . GLN A 1 87 ? -2.465 20.197 7.287 1.00 98.25 87 GLN A O 1
ATOM 686 N N . LEU A 1 88 ? -3.395 19.299 9.128 1.00 98.06 88 LEU A N 1
ATOM 687 C CA . LEU A 1 88 ? -2.182 18.609 9.586 1.00 98.06 88 LEU A CA 1
ATOM 688 C C . LEU A 1 88 ? -1.618 17.667 8.511 1.00 98.06 88 LEU A C 1
ATOM 690 O O . LEU A 1 88 ? -0.421 17.685 8.228 1.00 98.06 88 LEU A O 1
ATOM 694 N N . VAL A 1 89 ? -2.481 16.871 7.874 1.00 97.94 89 VAL A N 1
ATOM 695 C CA . VAL A 1 89 ? -2.097 15.989 6.761 1.00 97.94 89 VAL A CA 1
ATOM 696 C C . VAL A 1 89 ? -1.490 16.791 5.610 1.00 97.94 89 VAL A C 1
ATOM 698 O O . VAL A 1 89 ? -0.420 16.432 5.116 1.00 97.94 89 VAL A O 1
ATOM 701 N N . ALA A 1 90 ? -2.139 17.882 5.198 1.00 97.62 90 ALA A N 1
ATOM 702 C CA . ALA A 1 90 ? -1.654 18.735 4.117 1.00 97.62 90 ALA A CA 1
ATOM 703 C C . ALA A 1 90 ? -0.318 19.414 4.467 1.00 97.62 90 ALA A C 1
ATOM 705 O O . ALA A 1 90 ? 0.555 19.535 3.606 1.00 97.62 90 ALA A O 1
ATOM 706 N N . ASP A 1 91 ? -0.137 19.830 5.719 1.00 97.88 91 ASP A N 1
ATOM 707 C CA . ASP A 1 91 ? 1.091 20.460 6.201 1.00 97.88 91 ASP A CA 1
ATOM 708 C C . ASP A 1 91 ? 2.256 19.465 6.222 1.00 97.88 91 ASP A C 1
ATOM 710 O O . ASP A 1 91 ? 3.309 19.761 5.656 1.00 97.88 91 ASP A O 1
ATOM 714 N N . LEU A 1 92 ? 2.046 18.246 6.732 1.00 97.56 92 LEU A N 1
ATOM 715 C CA . LEU A 1 92 ? 3.051 17.175 6.707 1.00 97.56 92 LEU A CA 1
ATOM 716 C C . LEU A 1 92 ? 3.402 16.729 5.282 1.00 97.56 92 LEU A C 1
ATOM 718 O O . LEU A 1 92 ? 4.554 16.401 4.996 1.00 97.56 92 LEU A O 1
ATOM 722 N N . GLN A 1 93 ? 2.431 16.714 4.367 1.00 96.50 93 GLN A N 1
ATOM 723 C CA . GLN A 1 93 ? 2.682 16.439 2.949 1.00 96.50 93 GLN A CA 1
ATOM 724 C C . GLN A 1 93 ? 3.479 17.556 2.272 1.00 96.50 93 GLN A C 1
ATOM 726 O O . GLN A 1 93 ? 4.292 17.265 1.395 1.00 96.50 93 GLN A O 1
ATOM 731 N N . ARG A 1 94 ? 3.281 18.816 2.678 1.00 95.88 94 ARG A N 1
ATOM 732 C CA . ARG A 1 94 ? 4.052 19.962 2.175 1.00 95.88 94 ARG A CA 1
ATOM 733 C C . ARG A 1 94 ? 5.469 19.995 2.742 1.00 95.88 94 ARG A C 1
ATOM 735 O O . ARG A 1 94 ? 6.394 20.340 2.015 1.00 95.88 94 ARG A O 1
ATOM 742 N N . GLU A 1 95 ? 5.638 19.643 4.014 1.00 96.50 95 GLU A N 1
ATOM 743 C CA . GLU A 1 95 ? 6.943 19.576 4.681 1.00 96.50 95 GLU A CA 1
ATOM 744 C C . GLU A 1 95 ? 7.783 18.396 4.172 1.00 96.50 95 GLU A C 1
ATOM 746 O O . GLU A 1 95 ? 8.981 18.535 3.918 1.00 96.50 95 GLU A O 1
ATOM 751 N N . PHE A 1 96 ? 7.147 17.239 3.964 1.00 94.88 96 PHE A N 1
ATOM 752 C CA . PHE A 1 96 ? 7.787 16.017 3.480 1.00 94.88 96 PHE A CA 1
ATOM 753 C C . PHE A 1 96 ? 7.158 15.553 2.160 1.00 94.88 96 PHE A C 1
ATOM 755 O O . PHE A 1 96 ? 6.494 14.507 2.128 1.00 94.88 96 PHE A O 1
ATOM 762 N N . PRO A 1 97 ? 7.363 16.298 1.058 1.00 89.25 97 PRO A N 1
ATOM 763 C CA . PRO A 1 97 ? 6.784 15.942 -0.225 1.00 89.25 97 PRO A CA 1
ATOM 764 C C . PRO A 1 97 ? 7.323 14.592 -0.692 1.00 89.25 97 PRO A C 1
ATOM 766 O O . PRO A 1 97 ? 8.515 14.297 -0.579 1.00 89.25 97 PRO A O 1
ATOM 769 N N . CYS A 1 98 ? 6.443 13.779 -1.273 1.00 81.81 98 CYS A N 1
ATOM 770 C CA . CYS A 1 98 ? 6.834 12.565 -1.981 1.00 81.81 98 CYS A CA 1
ATOM 771 C C . CYS A 1 98 ? 7.318 12.935 -3.391 1.00 81.81 98 CYS A C 1
ATOM 773 O O . CYS A 1 98 ? 6.728 12.533 -4.388 1.00 81.81 98 CYS A O 1
ATOM 775 N N . ALA A 1 99 ? 8.339 13.792 -3.463 1.00 79.56 99 ALA A N 1
ATOM 776 C CA . ALA A 1 99 ? 8.883 14.256 -4.728 1.00 79.56 99 ALA A CA 1
ATOM 777 C C . ALA A 1 99 ? 9.523 13.081 -5.469 1.00 79.56 99 ALA A C 1
ATOM 779 O O . ALA A 1 99 ? 10.347 12.362 -4.899 1.00 79.56 99 ALA A O 1
ATOM 780 N N . ILE A 1 100 ? 9.150 12.919 -6.734 1.00 80.62 100 ILE A N 1
ATOM 781 C CA . ILE A 1 100 ? 9.711 11.925 -7.636 1.00 80.62 100 ILE A CA 1
ATOM 782 C C . ILE A 1 100 ? 10.855 12.604 -8.406 1.00 80.62 100 ILE A C 1
ATOM 784 O O . ILE A 1 100 ? 10.603 13.469 -9.248 1.00 80.62 100 ILE A O 1
ATOM 788 N N . PRO A 1 101 ? 12.131 12.286 -8.120 1.00 82.56 101 PRO A N 1
ATOM 789 C CA . PRO A 1 101 ? 13.246 12.886 -8.837 1.00 82.56 101 PRO A CA 1
ATOM 790 C C . PRO A 1 101 ? 13.170 12.549 -10.326 1.00 82.56 101 PRO A C 1
ATOM 792 O O . PRO A 1 101 ? 12.952 11.394 -10.683 1.00 82.56 101 PRO A O 1
ATOM 795 N N . GLN A 1 102 ? 13.412 13.550 -11.177 1.00 86.31 102 GLN A N 1
ATOM 796 C CA . GLN A 1 102 ? 13.509 13.375 -12.631 1.00 86.31 102 GLN A CA 1
ATOM 797 C C . GLN A 1 102 ? 12.255 12.736 -13.265 1.00 86.31 102 GLN A C 1
ATOM 799 O O . GLN A 1 102 ? 12.356 12.041 -14.268 1.00 86.31 102 GLN A O 1
ATOM 804 N N . GLU A 1 103 ? 11.063 13.001 -12.717 1.00 86.62 103 GLU A N 1
ATOM 805 C CA . GLU A 1 103 ? 9.791 12.398 -13.156 1.00 86.62 103 GLU A CA 1
ATOM 806 C C . GLU A 1 103 ? 9.476 12.542 -14.655 1.00 86.62 103 GLU A C 1
ATOM 808 O O . GLU A 1 103 ? 8.740 11.724 -15.202 1.00 86.62 103 GLU A O 1
ATOM 813 N N . SER A 1 104 ? 10.032 13.565 -15.314 1.00 89.62 104 SER A N 1
ATOM 814 C CA . SER A 1 104 ? 9.854 13.844 -16.741 1.00 89.62 104 SER A CA 1
ATOM 815 C C . SER A 1 104 ? 10.966 13.276 -17.631 1.00 89.62 104 SER A C 1
ATOM 817 O O . SER A 1 104 ? 10.876 13.393 -18.850 1.00 89.62 104 SER A O 1
ATOM 819 N N . ASP A 1 105 ? 12.041 12.733 -17.053 1.00 95.00 105 ASP A N 1
ATOM 820 C CA . ASP A 1 105 ? 13.138 12.114 -17.799 1.00 95.00 105 ASP A CA 1
ATOM 821 C C . ASP A 1 105 ? 12.857 10.613 -17.976 1.00 95.00 105 ASP A C 1
ATOM 823 O O . ASP A 1 105 ? 13.019 9.855 -17.012 1.00 95.00 105 ASP A O 1
ATOM 827 N N . PRO A 1 106 ? 12.481 10.149 -19.185 1.00 94.00 106 PRO A N 1
ATOM 828 C CA . PRO A 1 106 ? 12.137 8.749 -19.431 1.00 94.00 106 PRO A CA 1
ATOM 829 C C . PRO A 1 106 ? 13.326 7.786 -19.275 1.00 94.00 106 PRO A C 1
ATOM 831 O O . PRO A 1 106 ? 13.127 6.574 -19.308 1.00 94.00 106 PRO A O 1
ATOM 834 N N . LEU A 1 107 ? 14.555 8.293 -19.126 1.00 95.19 107 LEU A N 1
ATOM 835 C CA . LEU A 1 107 ? 15.747 7.484 -18.856 1.00 95.19 107 LEU A CA 1
ATOM 836 C C . LEU A 1 107 ? 16.045 7.341 -17.357 1.00 95.19 107 LEU A C 1
ATOM 838 O O . LEU A 1 107 ? 16.867 6.508 -16.970 1.00 95.19 107 LEU A O 1
ATOM 842 N N . SER A 1 108 ? 15.378 8.119 -16.503 1.00 96.38 108 SER A N 1
ATOM 843 C CA . SER A 1 108 ? 15.405 7.915 -15.056 1.00 96.38 108 SER A CA 1
ATOM 844 C C . SER A 1 108 ? 14.468 6.769 -14.659 1.00 96.38 108 SER A C 1
ATOM 846 O O . SER A 1 108 ? 13.495 6.474 -15.347 1.00 96.38 108 SER A O 1
ATOM 848 N N . HIS A 1 109 ? 14.726 6.115 -13.525 1.00 95.31 109 HIS A N 1
ATOM 849 C CA . HIS A 1 109 ? 13.917 4.975 -13.078 1.00 95.31 109 HIS A CA 1
ATOM 850 C C . HIS A 1 109 ? 12.448 5.352 -12.848 1.00 95.31 109 HIS A C 1
ATOM 852 O O . HIS A 1 109 ? 11.560 4.616 -13.267 1.00 95.31 109 HIS A O 1
ATOM 858 N N . TYR A 1 110 ? 12.183 6.504 -12.229 1.00 95.62 110 TYR A N 1
ATOM 859 C CA . TYR A 1 110 ? 10.813 6.965 -12.038 1.00 95.62 110 TYR A CA 1
ATOM 860 C C . TYR A 1 110 ? 10.185 7.523 -13.312 1.00 95.62 110 TYR A C 1
ATOM 862 O O . TYR A 1 110 ? 9.032 7.216 -13.601 1.00 95.62 110 TYR A O 1
ATOM 870 N N . GLY A 1 111 ? 10.928 8.312 -14.091 1.00 96.38 111 GLY A N 1
ATOM 871 C CA . GLY A 1 111 ? 10.401 8.855 -15.337 1.00 96.38 111 GLY A CA 1
ATOM 872 C C . GLY A 1 111 ? 10.114 7.771 -16.374 1.00 96.38 111 GLY A C 1
ATOM 873 O O . GLY A 1 111 ? 9.139 7.894 -17.105 1.00 96.38 111 GLY A O 1
ATOM 874 N N . LEU A 1 112 ? 10.858 6.658 -16.380 1.00 97.56 112 LEU A N 1
ATOM 875 C CA . LEU A 1 112 ? 10.530 5.477 -17.183 1.00 97.56 112 LEU A CA 1
ATOM 876 C C . LEU A 1 112 ? 9.179 4.871 -16.775 1.00 97.56 112 LEU A C 1
ATOM 878 O O . LEU A 1 112 ? 8.353 4.581 -17.635 1.00 97.56 112 LEU A O 1
ATOM 882 N N . ILE A 1 113 ? 8.938 4.699 -15.472 1.00 97.44 113 ILE A N 1
ATOM 883 C CA . ILE A 1 113 ? 7.668 4.168 -14.947 1.00 97.44 113 ILE A CA 1
ATOM 884 C C . ILE A 1 113 ? 6.506 5.097 -15.320 1.00 97.44 113 ILE A C 1
ATOM 886 O O . ILE A 1 113 ? 5.482 4.625 -15.813 1.00 97.44 113 ILE A O 1
ATOM 890 N N . ASN A 1 114 ? 6.684 6.409 -15.154 1.00 96.06 114 ASN A N 1
ATOM 891 C CA . ASN A 1 114 ? 5.685 7.412 -15.524 1.00 96.06 114 ASN A CA 1
ATOM 892 C C . ASN A 1 114 ? 5.433 7.448 -17.036 1.00 96.06 114 ASN A C 1
ATOM 894 O O . ASN A 1 114 ? 4.288 7.558 -17.467 1.00 96.06 114 ASN A O 1
ATOM 898 N N . ALA A 1 115 ? 6.485 7.326 -17.849 1.00 96.81 115 ALA A N 1
ATOM 899 C CA . ALA A 1 115 ? 6.367 7.276 -19.300 1.00 96.81 115 ALA A CA 1
ATOM 900 C C . ALA A 1 115 ? 5.588 6.033 -19.752 1.00 96.81 115 ALA A C 1
ATOM 902 O O . ALA A 1 115 ? 4.714 6.149 -20.605 1.00 96.81 115 ALA A O 1
ATOM 903 N N . VAL A 1 116 ? 5.847 4.866 -19.147 1.00 97.38 116 VAL A N 1
ATOM 904 C CA . VAL A 1 116 ? 5.063 3.646 -19.403 1.00 97.38 116 VAL A CA 1
ATOM 905 C C . VAL A 1 116 ? 3.605 3.845 -18.995 1.00 97.38 116 VAL A C 1
ATOM 907 O O . VAL A 1 116 ? 2.722 3.533 -19.790 1.00 97.38 116 VAL A O 1
ATOM 910 N N . ALA A 1 117 ? 3.347 4.403 -17.809 1.00 97.06 117 ALA A N 1
ATOM 911 C CA . ALA A 1 117 ? 1.991 4.686 -17.340 1.00 97.06 117 ALA A CA 1
ATOM 912 C C . ALA A 1 117 ? 1.234 5.639 -18.281 1.00 97.06 117 ALA A C 1
ATOM 914 O O . ALA A 1 117 ? 0.051 5.448 -18.517 1.00 97.06 117 ALA A O 1
ATOM 915 N N . ALA A 1 118 ? 1.913 6.626 -18.872 1.00 96.69 118 ALA A N 1
ATOM 916 C CA . ALA A 1 118 ? 1.317 7.542 -19.846 1.00 96.69 118 ALA A CA 1
ATOM 917 C C . ALA A 1 118 ? 1.011 6.889 -21.210 1.00 96.69 118 ALA A C 1
ATOM 919 O O . ALA A 1 118 ? 0.257 7.452 -22.005 1.00 96.69 118 ALA A O 1
ATOM 920 N N . CYS A 1 119 ? 1.603 5.728 -21.506 1.00 97.75 119 CYS A N 1
ATOM 921 C CA . CYS A 1 119 ? 1.377 4.981 -22.744 1.00 97.75 119 CYS A CA 1
ATOM 922 C C . CYS A 1 119 ? 0.234 3.963 -22.653 1.00 97.75 119 CYS A C 1
ATOM 924 O O . CYS A 1 119 ? -0.130 3.387 -23.680 1.00 97.75 119 CYS A O 1
ATOM 926 N N . VAL A 1 120 ? -0.305 3.712 -21.460 1.00 97.31 120 VAL A N 1
ATOM 927 C CA . VAL A 1 120 ? -1.362 2.724 -21.220 1.00 97.31 120 VAL A CA 1
ATOM 928 C C . VAL A 1 120 ? -2.512 3.350 -20.433 1.00 97.31 120 VAL A C 1
ATOM 930 O O . VAL A 1 120 ? -2.377 4.434 -19.874 1.00 97.31 120 VAL A O 1
ATOM 933 N N . ASP A 1 121 ? -3.662 2.689 -20.418 1.00 95.75 121 ASP A N 1
ATOM 934 C CA . ASP A 1 121 ? -4.811 3.094 -19.613 1.00 95.75 121 ASP A CA 1
ATOM 935 C C . ASP A 1 121 ? -4.895 2.286 -18.304 1.00 95.75 121 ASP A C 1
ATOM 937 O O . ASP A 1 121 ? -4.023 1.473 -17.971 1.00 95.75 121 ASP A O 1
ATOM 941 N N . ASP A 1 122 ? -5.968 2.513 -17.544 1.00 94.56 122 ASP A N 1
ATOM 942 C CA . ASP A 1 122 ? -6.217 1.831 -16.273 1.00 94.56 122 ASP A CA 1
ATOM 943 C C . ASP A 1 122 ? -6.471 0.315 -16.433 1.00 94.56 122 ASP A C 1
ATOM 945 O O . ASP A 1 122 ? -6.453 -0.418 -15.437 1.00 94.56 122 ASP A O 1
ATOM 949 N N . GLU A 1 123 ? -6.648 -0.203 -17.655 1.00 96.19 123 GLU A N 1
ATOM 950 C CA . GLU A 1 123 ? -6.828 -1.639 -17.897 1.00 96.19 123 GLU A CA 1
ATOM 951 C C . GLU A 1 123 ? -5.502 -2.408 -17.828 1.00 96.19 123 GLU A C 1
ATOM 953 O O . GLU A 1 123 ? -5.505 -3.612 -17.552 1.00 96.19 123 GLU A O 1
ATOM 958 N N . ALA A 1 124 ? -4.354 -1.736 -17.962 1.00 97.69 124 ALA A N 1
ATOM 959 C CA . ALA A 1 124 ? -3.045 -2.379 -17.870 1.00 97.69 124 ALA A CA 1
ATOM 960 C C . ALA A 1 124 ? -2.834 -3.085 -16.520 1.00 97.69 124 ALA A C 1
ATOM 962 O O . ALA A 1 124 ? -3.050 -2.503 -15.454 1.00 97.69 124 ALA A O 1
ATOM 963 N N . ILE A 1 125 ? -2.377 -4.342 -16.567 1.00 98.50 125 ILE A N 1
ATOM 964 C CA . ILE A 1 125 ? -1.916 -5.094 -15.393 1.00 98.50 125 ILE A CA 1
ATOM 965 C C . ILE A 1 125 ? -0.418 -4.871 -15.233 1.00 98.50 125 ILE A C 1
ATOM 967 O O . ILE A 1 125 ? 0.350 -5.036 -16.180 1.00 98.50 125 ILE A O 1
ATOM 971 N N . ILE A 1 126 ? 0.001 -4.538 -14.016 1.00 98.56 126 ILE A N 1
ATOM 972 C CA . ILE A 1 126 ? 1.392 -4.251 -13.695 1.00 98.56 126 ILE A CA 1
ATOM 973 C C . ILE A 1 126 ? 1.937 -5.358 -12.813 1.00 98.56 126 ILE A C 1
ATOM 975 O O . ILE A 1 126 ? 1.558 -5.516 -11.651 1.00 98.56 126 ILE A O 1
ATOM 979 N N . THR A 1 127 ? 2.862 -6.117 -13.385 1.00 98.69 127 THR A N 1
ATOM 980 C CA . THR A 1 127 ? 3.615 -7.144 -12.674 1.00 98.69 127 THR A CA 1
ATOM 981 C C . THR A 1 127 ? 5.032 -6.666 -12.418 1.00 98.69 127 THR A C 1
ATOM 983 O O . THR A 1 127 ? 5.644 -6.081 -13.314 1.00 98.69 127 THR A O 1
ATOM 986 N N . THR A 1 128 ? 5.612 -6.983 -11.263 1.00 98.62 128 THR A N 1
ATOM 987 C CA . THR A 1 128 ? 7.045 -6.748 -11.049 1.00 98.62 128 THR A CA 1
ATOM 988 C C . THR A 1 128 ? 7.758 -7.953 -10.498 1.00 98.62 128 THR A C 1
ATOM 990 O O . THR A 1 128 ? 7.214 -8.746 -9.734 1.00 98.62 128 THR A O 1
ATOM 993 N N . ASP A 1 129 ? 9.043 -8.017 -10.823 1.00 98.50 129 ASP A N 1
ATOM 994 C CA . ASP A 1 129 ? 9.977 -8.798 -10.032 1.00 98.50 129 ASP A CA 1
ATOM 995 C C . ASP A 1 129 ? 10.259 -8.124 -8.667 1.00 98.50 129 ASP A C 1
ATOM 997 O O . ASP A 1 129 ? 9.662 -7.092 -8.343 1.00 98.50 129 ASP A O 1
ATOM 1001 N N . VAL A 1 130 ? 11.178 -8.676 -7.879 1.00 98.38 130 VAL A N 1
ATOM 1002 C CA . VAL A 1 130 ? 11.559 -8.176 -6.550 1.00 98.38 130 VAL A CA 1
ATOM 1003 C C . VAL A 1 130 ? 12.903 -7.457 -6.609 1.00 98.38 130 VAL A C 1
ATOM 1005 O O . VAL A 1 130 ? 13.879 -7.984 -7.137 1.00 98.38 130 VAL A O 1
ATOM 1008 N N . GLY A 1 131 ? 12.958 -6.233 -6.083 1.00 97.38 131 GLY A N 1
ATOM 1009 C CA . GLY A 1 131 ? 14.145 -5.379 -6.143 1.00 97.38 131 GLY A CA 1
ATOM 1010 C C . GLY A 1 131 ? 13.807 -3.897 -6.007 1.00 97.38 131 GLY A C 1
ATOM 1011 O O . GLY A 1 131 ? 12.699 -3.532 -5.622 1.00 97.38 131 GLY A O 1
ATOM 1012 N N . GLN A 1 132 ? 14.753 -3.018 -6.343 1.00 97.19 132 GLN A N 1
ATOM 1013 C CA . GLN A 1 132 ? 14.508 -1.571 -6.292 1.00 97.19 132 GLN A CA 1
ATOM 1014 C C . GLN A 1 132 ? 13.382 -1.144 -7.242 1.00 97.19 132 GLN A C 1
ATOM 1016 O O . GLN A 1 132 ? 12.537 -0.338 -6.861 1.00 97.19 132 GLN A O 1
ATOM 1021 N N . HIS A 1 133 ? 13.305 -1.750 -8.430 1.00 97.75 133 HIS A N 1
ATOM 1022 C CA . HIS A 1 133 ? 12.246 -1.485 -9.407 1.00 97.75 133 HIS A CA 1
ATOM 1023 C C . HIS A 1 133 ? 10.850 -1.818 -8.878 1.00 97.75 133 HIS A C 1
ATOM 1025 O O . HIS A 1 133 ? 9.898 -1.131 -9.237 1.00 97.75 133 HIS A O 1
ATOM 1031 N N . GLN A 1 134 ? 10.720 -2.802 -7.982 1.00 98.44 134 GLN A N 1
ATOM 1032 C CA . GLN A 1 134 ? 9.466 -3.100 -7.284 1.00 98.44 134 GLN A CA 1
ATOM 1033 C C . GLN A 1 134 ? 8.997 -1.892 -6.470 1.00 98.44 134 GLN A C 1
ATOM 1035 O O . GLN A 1 134 ? 7.828 -1.514 -6.528 1.00 98.44 134 GLN A O 1
ATOM 1040 N N . MET A 1 135 ? 9.917 -1.284 -5.713 1.00 96.75 135 MET A N 1
ATOM 1041 C CA . MET A 1 135 ? 9.615 -0.142 -4.852 1.00 96.75 135 MET A CA 1
ATOM 1042 C C . MET A 1 135 ? 9.362 1.112 -5.682 1.00 96.75 135 MET A C 1
ATOM 1044 O O . MET A 1 135 ? 8.374 1.791 -5.435 1.00 96.75 135 MET A O 1
ATOM 1048 N N . TRP A 1 136 ? 10.179 1.373 -6.707 1.00 96.12 136 TRP A N 1
ATOM 1049 C CA . TRP A 1 136 ? 9.963 2.507 -7.609 1.00 96.12 136 TRP A CA 1
ATOM 1050 C C . TRP A 1 136 ? 8.600 2.431 -8.292 1.00 96.12 136 TRP A C 1
ATOM 1052 O O . TRP A 1 136 ? 7.885 3.427 -8.345 1.00 96.12 136 TRP A O 1
ATOM 1062 N N . THR A 1 137 ? 8.206 1.238 -8.751 1.00 97.38 137 THR A N 1
ATOM 1063 C CA . THR A 1 137 ? 6.895 1.031 -9.381 1.00 97.38 137 THR A CA 1
ATOM 1064 C C . THR A 1 137 ? 5.767 1.253 -8.379 1.00 97.38 137 THR A C 1
ATOM 1066 O O . THR A 1 137 ? 4.833 1.982 -8.684 1.00 97.38 137 THR A O 1
ATOM 1069 N N . ALA A 1 138 ? 5.880 0.723 -7.156 1.00 96.38 138 ALA A N 1
ATOM 1070 C CA . ALA A 1 138 ? 4.888 0.947 -6.102 1.00 96.38 138 ALA A CA 1
ATOM 1071 C C . ALA A 1 138 ? 4.800 2.414 -5.630 1.00 96.38 138 ALA A C 1
ATOM 1073 O O . ALA A 1 138 ? 3.776 2.818 -5.086 1.00 96.38 138 ALA A O 1
ATOM 1074 N N . GLN A 1 139 ? 5.869 3.196 -5.798 1.00 94.38 139 GLN A N 1
ATOM 1075 C CA . GLN A 1 139 ? 5.932 4.606 -5.407 1.00 94.38 139 GLN A CA 1
ATOM 1076 C C . GLN A 1 139 ? 5.429 5.560 -6.497 1.00 94.38 139 GLN A C 1
ATOM 1078 O O . GLN A 1 139 ? 4.892 6.609 -6.152 1.00 94.38 139 GLN A O 1
ATOM 1083 N N . ALA A 1 140 ? 5.625 5.229 -7.777 1.00 94.94 140 ALA A N 1
ATOM 1084 C CA . ALA A 1 140 ? 5.368 6.148 -8.889 1.00 94.94 140 ALA A CA 1
ATOM 1085 C C . ALA A 1 140 ? 4.242 5.719 -9.836 1.00 94.94 140 ALA A C 1
ATOM 1087 O O . ALA A 1 140 ? 3.575 6.587 -10.391 1.00 94.94 140 ALA A O 1
ATOM 1088 N N . TYR A 1 141 ? 4.004 4.418 -10.034 1.00 96.62 141 TYR A N 1
ATOM 1089 C CA . TYR A 1 141 ? 2.968 3.985 -10.971 1.00 96.62 141 TYR A CA 1
ATOM 1090 C C . TYR A 1 141 ? 1.568 4.320 -10.415 1.00 96.62 141 TYR A C 1
ATOM 1092 O O . TYR A 1 141 ? 1.267 3.947 -9.276 1.00 96.62 141 TYR A O 1
ATOM 1100 N N . PRO A 1 142 ? 0.683 4.972 -11.195 1.00 95.38 142 PRO A N 1
ATOM 1101 C CA . PRO A 1 142 ? -0.664 5.337 -10.758 1.00 95.38 142 PRO A CA 1
ATOM 1102 C C . PRO A 1 142 ? -1.602 4.117 -10.758 1.00 95.38 142 PRO A C 1
ATOM 1104 O O . PRO A 1 142 ? -2.368 3.888 -11.689 1.00 95.38 142 PRO A O 1
ATOM 1107 N N . LEU A 1 143 ? -1.515 3.291 -9.715 1.00 96.81 143 LEU A N 1
ATOM 1108 C CA . LEU A 1 143 ? -2.361 2.108 -9.534 1.00 96.81 143 LEU A CA 1
ATOM 1109 C C . LEU A 1 143 ? -3.769 2.520 -9.069 1.00 96.81 143 LEU A C 1
ATOM 1111 O O . LEU A 1 143 ? -3.950 2.907 -7.914 1.00 96.81 143 LEU A O 1
ATOM 1115 N N . ASN A 1 144 ? -4.766 2.393 -9.946 1.00 96.38 144 ASN A N 1
ATOM 1116 C CA . ASN A 1 144 ? -6.111 2.947 -9.738 1.00 96.38 144 ASN A CA 1
ATOM 1117 C C . ASN A 1 144 ? -7.211 1.891 -9.546 1.00 96.38 144 ASN A C 1
ATOM 1119 O O . ASN A 1 144 ? -8.337 2.245 -9.187 1.00 96.38 144 ASN A O 1
ATOM 1123 N N . ARG A 1 145 ? -6.920 0.595 -9.743 1.00 97.12 145 ARG A N 1
ATOM 1124 C CA . ARG A 1 145 ? -7.916 -0.482 -9.573 1.00 97.12 145 ARG A CA 1
ATOM 1125 C C . ARG A 1 145 ? -7.407 -1.663 -8.736 1.00 97.12 145 ARG A C 1
ATOM 1127 O O . ARG A 1 145 ? -6.215 -1.990 -8.754 1.00 97.12 145 ARG A O 1
ATOM 1134 N N . PRO A 1 146 ? -8.298 -2.375 -8.019 1.00 97.19 146 PRO A N 1
ATOM 1135 C CA . PRO A 1 146 ? -7.926 -3.624 -7.365 1.00 97.19 146 PRO A CA 1
ATOM 1136 C C . PRO A 1 146 ? -7.453 -4.656 -8.399 1.00 97.19 146 PRO A C 1
ATOM 1138 O O . PRO A 1 146 ? -7.902 -4.667 -9.545 1.00 97.19 146 PRO A O 1
ATOM 1141 N N . ARG A 1 147 ? -6.557 -5.560 -7.977 1.00 97.44 147 ARG A N 1
ATOM 1142 C CA . ARG A 1 147 ? -5.988 -6.633 -8.822 1.00 97.44 147 ARG A CA 1
ATOM 1143 C C . ARG A 1 147 ? -5.200 -6.134 -10.049 1.00 97.44 147 ARG A C 1
ATOM 1145 O O . ARG A 1 147 ? -4.921 -6.920 -10.944 1.00 97.44 147 ARG A O 1
ATOM 1152 N N . GLN A 1 148 ? -4.826 -4.853 -10.088 1.00 98.25 148 GLN A N 1
ATOM 1153 C CA . GLN A 1 148 ? -3.921 -4.295 -11.101 1.00 98.25 148 GLN A CA 1
ATOM 1154 C C . GLN A 1 148 ? -2.452 -4.582 -10.797 1.00 98.25 148 GLN A C 1
ATOM 1156 O O . GLN A 1 148 ? -1.645 -4.745 -11.703 1.00 98.25 148 GLN A O 1
ATOM 1161 N N . TRP A 1 149 ? -2.114 -4.611 -9.508 1.00 98.50 149 TRP A N 1
ATOM 1162 C CA . TRP A 1 149 ? -0.751 -4.706 -9.009 1.00 98.50 149 TRP A CA 1
ATOM 1163 C C . TRP A 1 149 ? -0.424 -6.128 -8.573 1.00 98.50 149 TRP A C 1
ATOM 1165 O O . TRP A 1 149 ? -0.926 -6.601 -7.549 1.00 98.50 149 TRP A O 1
ATOM 1175 N N . LEU A 1 150 ? 0.426 -6.806 -9.340 1.00 98.56 150 LEU A N 1
ATOM 1176 C CA . LEU A 1 150 ? 0.849 -8.175 -9.065 1.00 98.56 150 LEU A CA 1
ATOM 1177 C C . LEU A 1 150 ? 2.337 -8.185 -8.709 1.00 98.56 150 LEU A C 1
ATOM 1179 O O . LEU A 1 150 ? 3.213 -8.069 -9.564 1.00 98.56 150 LEU A O 1
ATOM 1183 N N . THR A 1 151 ? 2.641 -8.344 -7.424 1.00 98.50 151 THR A N 1
ATOM 1184 C CA . THR A 1 151 ? 4.023 -8.354 -6.936 1.00 98.50 151 THR A CA 1
ATOM 1185 C C . THR A 1 151 ? 4.218 -9.362 -5.810 1.00 98.50 151 THR A C 1
ATOM 1187 O O . THR A 1 151 ? 3.310 -9.601 -5.009 1.00 98.50 151 THR A O 1
ATOM 1190 N N . SER A 1 152 ? 5.418 -9.936 -5.700 1.00 98.12 152 SER A N 1
ATOM 1191 C CA . SER A 1 152 ? 5.757 -10.826 -4.586 1.00 98.12 152 SER A CA 1
ATOM 1192 C C . SER A 1 152 ? 6.144 -10.008 -3.352 1.00 98.12 152 SER A C 1
ATOM 1194 O O . SER A 1 152 ? 7.265 -9.515 -3.234 1.00 98.12 152 SER A O 1
ATOM 1196 N N . GLY A 1 153 ? 5.187 -9.827 -2.437 1.00 96.31 153 GLY A N 1
ATOM 1197 C CA . GLY A 1 153 ? 5.375 -9.057 -1.203 1.00 96.31 153 GLY A CA 1
ATOM 1198 C C . GLY A 1 153 ? 5.967 -9.876 -0.052 1.00 96.31 153 GLY A C 1
ATOM 1199 O O . GLY A 1 153 ? 7.076 -9.604 0.396 1.00 96.31 153 GLY A O 1
ATOM 1200 N N . GLY A 1 154 ? 5.222 -10.877 0.432 1.00 95.44 154 GLY A N 1
ATOM 1201 C CA . GLY A 1 154 ? 5.562 -11.608 1.662 1.00 95.44 154 GLY A CA 1
ATOM 1202 C C . GLY A 1 154 ? 6.841 -12.443 1.566 1.00 95.44 154 GLY A C 1
AT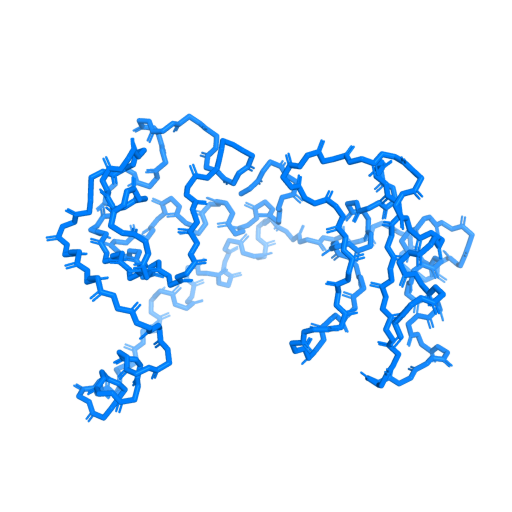OM 1203 O O . GLY A 1 154 ? 7.728 -12.290 2.397 1.00 95.44 154 GLY A O 1
ATOM 1204 N N . LEU A 1 155 ? 6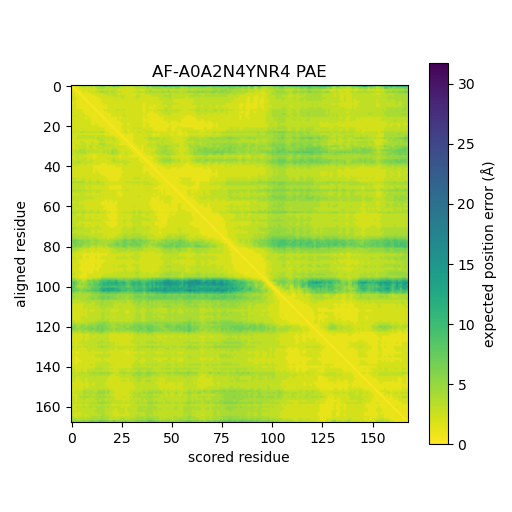.948 -13.309 0.549 1.00 96.81 155 LEU A N 1
ATOM 1205 C CA . LEU A 1 155 ? 8.148 -14.132 0.340 1.00 96.81 155 LEU A CA 1
ATOM 1206 C C . LEU A 1 155 ? 9.264 -13.367 -0.388 1.00 96.81 155 LEU A C 1
ATOM 1208 O O . LEU A 1 155 ? 10.435 -13.690 -0.216 1.00 96.81 155 LEU A O 1
ATOM 1212 N N . GLY A 1 156 ? 8.917 -12.359 -1.196 1.00 96.12 156 GLY A N 1
ATOM 1213 C CA . GLY A 1 156 ? 9.902 -11.571 -1.939 1.00 96.12 156 GLY A CA 1
ATOM 1214 C C . GLY A 1 156 ? 10.673 -12.400 -2.971 1.00 96.12 156 GLY A C 1
ATOM 1215 O O . GLY A 1 156 ? 11.891 -12.291 -3.076 1.00 96.12 156 GLY A O 1
ATOM 1216 N N . THR A 1 157 ? 9.975 -13.248 -3.727 1.00 97.94 157 THR A N 1
ATOM 1217 C CA . THR A 1 157 ? 10.589 -14.171 -4.693 1.00 97.94 157 THR A CA 1
ATOM 1218 C C . THR A 1 157 ? 11.025 -13.460 -5.971 1.00 97.94 157 THR A C 1
ATOM 1220 O O . THR A 1 157 ? 10.183 -12.997 -6.739 1.00 97.94 157 THR A O 1
ATOM 1223 N N . MET A 1 158 ? 12.336 -13.434 -6.2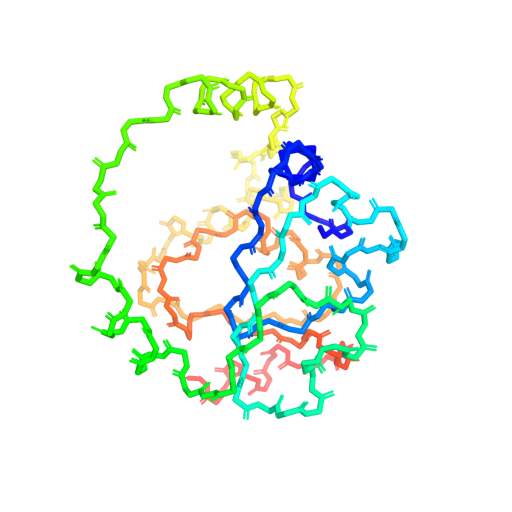22 1.00 98.38 158 MET A N 1
ATOM 1224 C CA . MET A 1 158 ? 12.888 -13.002 -7.507 1.00 98.38 158 MET A CA 1
ATOM 1225 C C . MET A 1 158 ? 12.523 -13.986 -8.631 1.00 98.38 158 MET A C 1
ATOM 1227 O O . MET A 1 158 ? 12.422 -15.190 -8.399 1.00 98.38 158 MET A O 1
ATOM 1231 N N . GLY A 1 159 ? 12.342 -13.487 -9.850 1.00 97.69 159 GLY A N 1
ATOM 1232 C CA . GLY A 1 159 ? 11.812 -14.225 -10.993 1.00 97.69 159 GLY A CA 1
ATOM 1233 C C . GLY A 1 159 ? 10.282 -14.297 -11.035 1.00 97.69 159 GLY A C 1
ATOM 1234 O O . GLY A 1 159 ? 9.749 -14.949 -11.927 1.00 97.69 159 GLY A O 1
ATOM 1235 N N . PHE A 1 160 ? 9.560 -13.650 -10.109 1.00 98.69 160 PHE A N 1
ATOM 1236 C CA . PHE A 1 160 ? 8.089 -13.680 -10.072 1.00 98.69 160 PHE A CA 1
ATOM 1237 C C . PHE A 1 160 ? 7.450 -12.912 -11.237 1.00 98.69 160 PHE A C 1
ATOM 1239 O O . PHE A 1 160 ? 6.436 -13.350 -11.774 1.00 98.69 160 PHE A O 1
ATOM 1246 N N . GLY A 1 161 ? 8.039 -11.777 -11.626 1.00 98.50 161 GLY A N 1
ATOM 1247 C CA . GLY A 1 161 ? 7.388 -10.800 -12.505 1.00 98.50 161 GLY A CA 1
ATOM 1248 C C . GLY A 1 161 ? 6.947 -11.374 -13.851 1.00 98.50 161 GLY A C 1
ATOM 1249 O O . GLY A 1 161 ? 5.773 -11.299 -14.191 1.00 98.50 161 GLY A O 1
ATOM 1250 N N . LEU A 1 162 ? 7.867 -11.993 -14.595 1.00 98.56 162 LEU A N 1
ATOM 1251 C CA . LEU A 1 162 ? 7.576 -12.531 -15.927 1.00 98.56 162 LEU A CA 1
ATOM 1252 C C . LEU A 1 162 ? 6.526 -13.662 -15.935 1.00 98.56 162 LEU A C 1
ATOM 1254 O O . LEU A 1 162 ? 5.562 -13.553 -16.691 1.00 98.56 162 LEU A O 1
ATOM 1258 N N . PRO A 1 163 ? 6.653 -14.747 -15.144 1.00 98.56 163 PRO A N 1
ATOM 1259 C CA . PRO A 1 163 ? 5.634 -15.794 -15.132 1.00 98.56 163 PRO A CA 1
ATOM 1260 C C . PRO A 1 163 ? 4.281 -15.293 -14.611 1.00 98.56 163 PRO A C 1
ATOM 1262 O O . PRO A 1 163 ? 3.253 -15.748 -15.105 1.00 98.56 163 PRO A O 1
ATOM 1265 N N . ALA A 1 164 ? 4.259 -14.336 -13.674 1.00 98.50 164 ALA A N 1
ATOM 1266 C CA . ALA A 1 164 ? 3.016 -13.693 -13.251 1.00 98.50 164 ALA A CA 1
ATOM 1267 C C . ALA A 1 164 ? 2.366 -12.900 -14.395 1.00 98.50 164 ALA A C 1
ATOM 1269 O O . ALA A 1 164 ? 1.156 -12.991 -14.563 1.00 98.50 164 ALA A O 1
ATOM 1270 N N . ALA A 1 165 ? 3.155 -12.190 -15.209 1.00 98.44 165 ALA A N 1
ATOM 1271 C CA . ALA A 1 165 ? 2.661 -11.449 -16.371 1.00 98.44 165 ALA A CA 1
ATOM 1272 C C . ALA A 1 165 ? 2.038 -12.354 -17.440 1.00 98.44 165 ALA A C 1
ATOM 1274 O O . ALA A 1 165 ? 1.059 -11.975 -18.063 1.00 98.44 165 ALA A O 1
ATOM 1275 N N . ILE A 1 166 ? 2.597 -13.550 -17.655 1.00 98.56 166 ILE A N 1
ATOM 1276 C CA . ILE A 1 166 ? 2.066 -14.519 -18.629 1.00 98.56 166 ILE A CA 1
ATOM 1277 C C . ILE A 1 166 ? 0.698 -15.064 -18.192 1.00 98.56 166 ILE A C 1
ATOM 1279 O O . ILE A 1 166 ? -0.125 -15.397 -19.040 1.00 98.56 166 ILE A O 1
ATOM 1283 N N . GLY A 1 167 ? 0.475 -15.214 -16.883 1.00 98.19 167 GLY A N 1
ATOM 1284 C CA . GLY A 1 167 ? -0.776 -15.751 -16.344 1.00 98.19 167 GLY A CA 1
ATOM 1285 C C . GLY A 1 167 ? -1.869 -14.713 -16.082 1.00 98.19 167 GLY A C 1
ATOM 1286 O O . GLY A 1 167 ? -3.001 -15.117 -15.818 1.00 98.19 167 GLY A O 1
ATOM 1287 N N . ALA A 1 168 ? -1.520 -13.426 -16.087 1.00 95.12 168 ALA A N 1
ATOM 1288 C CA . ALA A 1 168 ? -2.418 -12.306 -15.817 1.00 95.12 168 ALA A CA 1
ATOM 1289 C C . ALA A 1 168 ? -3.300 -11.967 -17.024 1.00 95.12 168 ALA A C 1
ATOM 1291 O O . ALA A 1 168 ? -4.488 -11.654 -16.784 1.00 95.12 168 ALA A O 1
#

Mean predicted aligned error: 3.3 Å

Sequence (168 aa):
GMHGARSTNFILQEADLLIVLGARFDDRAIGKTEQFCPNAKIIHVDIDRSELGKIKQPHVAIQGDVAEVLAQLIPQIEAQPRDEWRQLVADLQREFPCAIPQESDPLSHYGLINAVAACVDDEAIITTDVGQHQMWTAQAYPLNRPRQWLTSGGLGTMGFGLPAAIGA

Secondary structure (DSSP, 8-state):
-TTS-HHHHHHHHH-SEEEEES----HHHHSSGGGSSTT-EEEEEES-TTTTTTSS--SEEEES-HHHHHHHHGGG------HHHHHHHHHHHHHS----TTTT-TTSHHHHHHHHHHTS-TT--EEE-SSHHHHHHHHHS---STT-EEE--SS--TT-HHHHHHH-

Radius of gyration: 18.21 Å; Cα contacts (8 Å, |Δi|>4): 217; chains: 1; bounding box: 40×36×44 Å

pLDDT: mean 96.09, std 3.35, range [79.56, 98.75]

Foldseek 3Di:
DQLDQPLVQVLQLPEQEDEAAQDAPDCNNQPDLCSGNVNHAYEHEHCDPCRAPVRHHHPHYHHDHRVVVCVVVVVVDDDDDPPVSVVSSVVSCVVRPLDDPPCCPCPDLNVVLNVVLVVDDQVAAAFDAADPSLSSNVSRRPNDDPNSYHYDDPVRDGPRRVVVVVVD

Organism: Klebsiella variicola (NCBI:txid244366)

InterPro domains:
  IPR011766 Thiamine pyrophosphate enzyme, TPP-binding [PF02775] (129-168)
  IPR012000 Thiamine pyrophosphate enzyme, central domain [PF00205] (1-73)
  IPR029035 DHS-like NAD/FAD-binding domain superfamily [SSF52467] (1-97)
  IPR029061 Thiamin diphosphate-binding fold [SSF52518] (105-168)
  IPR045229 Thiamine pyrophosphate enzyme [PTHR18968] (1-168)

Nearest PDB structures (foldseek):
  6lpi-assembly1_A  TM=9.926E-01  e=3.086E-23  Escherichia coli K-12
  6lpi-assembly3_C  TM=9.972E-01  e=2.264E-21  Escherichia coli K-12
  6lpi-assembly2_B  TM=9.990E-01  e=7.519E-21  Escherichia coli K-12
  5ahk-assembly1_A  TM=7.956E-01  e=1.294E-08  Pseudomonas protegens
  5ahk-assembly1_B  TM=7.963E-01  e=2.285E-08  Pseudomonas protegens

Solvent-accessible surface area (backbone atoms only — not comparable to full-atom values): 9976 Å² total; per-residue (Å²): 66,82,87,48,55,63,23,57,52,52,48,49,49,72,31,60,64,43,84,40,70,74,66,77,83,43,57,62,49,50,56,58,68,84,72,43,34,73,71,32,45,31,38,37,32,28,66,53,68,78,62,66,53,63,75,60,78,49,78,41,74,44,76,37,58,56,67,64,50,45,68,62,46,57,84,72,58,78,93,70,92,52,64,71,60,53,46,52,49,53,50,39,39,67,76,38,57,80,75,66,73,56,48,84,38,60,88,36,79,47,3,33,44,43,49,52,52,73,74,50,65,90,83,58,73,48,55,31,42,54,57,70,67,37,54,48,42,73,73,58,45,90,82,86,56,89,91,28,74,47,64,54,70,91,84,46,48,68,76,42,15,64,65,50,52,76,72,106